Protein AF-A0A6G2DFW7-F1 (afdb_monomer_lite)

Secondary structure (DSSP, 8-state):
---S-----------BTTB-HHHHHHHHHHHHHHTSSS------EEEEEEEETTEEEES--HHHHHH-SEEEEEEE-SS-EEEEEEEESS--HHHHHHHHHH-

Organism: Streptococcus pneumoniae (NCBI:txid1313)

Foldseek 3Di:
DDDDDDDQDDDDPDDDQLDDSVQVSLVVRLVVCVPDPDDDPANKHKWWWFAAPNDIDTSDGPVRRVRTQKTKIWMDHPVDTDDIDIDGNPDDPVVVVVRRVVD

pLDDT: mean 96.04, std 2.58, range [86.12, 98.38]

Structure (mmCIF, N/CA/C/O backbone):
data_AF-A0A6G2DFW7-F1
#
_entry.id   AF-A0A6G2DFW7-F1
#
loop_
_atom_site.group_PDB
_atom_site.id
_atom_site.type_symbol
_atom_site.label_atom_id
_atom_site.label_alt_id
_atom_site.label_comp_id
_atom_site.label_asym_id
_atom_site.label_entity_id
_atom_site.label_seq_id
_atom_site.pdbx_PDB_ins_code
_atom_site.Cartn_x
_atom_site.Cartn_y
_atom_site.Cartn_z
_atom_site.occupancy
_atom_site.B_iso_or_equiv
_atom_site.auth_seq_id
_atom_site.auth_comp_id
_atom_site.auth_asym_id
_atom_site.auth_atom_id
_atom_site.pdbx_PDB_model_num
ATOM 1 N N . GLY A 1 1 ? 15.385 -15.082 -15.121 1.00 86.38 1 GLY A N 1
ATOM 2 C CA . GLY A 1 1 ? 15.148 -14.142 -14.013 1.00 86.38 1 GLY A CA 1
ATOM 3 C C . GLY A 1 1 ? 15.871 -12.855 -14.316 1.00 86.38 1 GLY A C 1
ATOM 4 O O . GLY A 1 1 ? 16.997 -12.920 -14.796 1.00 86.38 1 GLY A O 1
ATOM 5 N N . PHE A 1 2 ? 15.216 -11.724 -14.093 1.00 96.31 2 PHE A N 1
ATOM 6 C CA . PHE A 1 2 ? 15.831 -10.403 -14.167 1.00 96.31 2 PHE A CA 1
ATOM 7 C C . PHE A 1 2 ? 16.863 -10.254 -13.031 1.00 96.31 2 PHE A C 1
ATOM 9 O O . PHE A 1 2 ? 16.596 -10.693 -11.914 1.00 96.31 2 PHE A O 1
ATOM 16 N N . ARG A 1 3 ? 18.070 -9.750 -13.328 1.00 96.94 3 ARG A N 1
ATOM 17 C CA . ARG A 1 3 ? 19.214 -9.700 -12.384 1.00 96.94 3 ARG A CA 1
ATOM 18 C C . ARG A 1 3 ? 19.873 -8.328 -12.278 1.00 96.94 3 ARG A C 1
ATOM 20 O O . ARG A 1 3 ? 20.863 -8.194 -11.563 1.00 96.94 3 ARG A O 1
ATOM 27 N N . ASN A 1 4 ? 19.372 -7.342 -13.013 1.00 97.50 4 ASN A N 1
ATOM 28 C CA . ASN A 1 4 ? 19.882 -5.987 -12.894 1.00 97.50 4 ASN A CA 1
ATOM 29 C C . ASN A 1 4 ? 19.506 -5.465 -11.507 1.00 97.50 4 ASN A C 1
ATOM 31 O O . ASN A 1 4 ? 18.421 -5.755 -11.002 1.00 97.50 4 ASN A O 1
ATOM 35 N N . GLU A 1 5 ? 20.414 -4.714 -10.898 1.00 97.81 5 GLU A N 1
ATOM 36 C CA . GLU A 1 5 ? 20.133 -4.040 -9.640 1.00 97.81 5 GLU A CA 1
ATOM 37 C C . GLU A 1 5 ? 19.051 -2.977 -9.856 1.00 97.81 5 GLU A C 1
ATOM 39 O O . GLU A 1 5 ? 19.073 -2.241 -10.845 1.00 97.81 5 GLU A O 1
ATOM 44 N N . VAL A 1 6 ? 18.094 -2.918 -8.933 1.00 97.81 6 VAL A N 1
ATOM 45 C CA . VAL A 1 6 ? 17.028 -1.917 -8.918 1.00 97.81 6 VAL A CA 1
ATOM 46 C C . VAL A 1 6 ? 16.994 -1.297 -7.535 1.00 97.81 6 VAL A C 1
ATOM 48 O O . VAL A 1 6 ? 16.936 -2.008 -6.533 1.00 97.81 6 VAL A O 1
ATOM 51 N N . GLN A 1 7 ? 16.993 0.030 -7.491 1.00 98.38 7 GLN A N 1
ATOM 52 C CA . GLN A 1 7 ? 16.841 0.801 -6.268 1.00 98.38 7 GLN A CA 1
ATOM 53 C C . GLN A 1 7 ? 15.614 1.700 -6.397 1.00 98.38 7 GLN A C 1
ATOM 55 O O . GLN A 1 7 ? 15.477 2.440 -7.369 1.00 98.38 7 GLN A O 1
ATOM 60 N N . VAL A 1 8 ? 14.734 1.652 -5.399 1.00 97.94 8 VAL A N 1
ATOM 61 C CA . VAL A 1 8 ? 13.584 2.553 -5.279 1.00 97.94 8 VAL A CA 1
ATOM 62 C C . VAL A 1 8 ? 13.817 3.440 -4.063 1.00 97.94 8 VAL A C 1
ATOM 64 O O . VAL A 1 8 ? 14.048 2.937 -2.965 1.00 97.94 8 VAL A O 1
ATOM 67 N N . ILE A 1 9 ? 13.782 4.759 -4.258 1.00 98.38 9 ILE A N 1
ATOM 68 C CA . ILE A 1 9 ? 13.985 5.748 -3.195 1.00 98.38 9 ILE A CA 1
ATOM 69 C C . ILE A 1 9 ? 12.702 6.559 -3.058 1.00 98.38 9 ILE A C 1
ATOM 71 O O . ILE A 1 9 ? 12.320 7.279 -3.976 1.00 98.38 9 ILE A O 1
ATOM 75 N N . ASN A 1 10 ? 12.065 6.467 -1.894 1.00 98.06 10 ASN A N 1
ATOM 76 C CA . ASN A 1 10 ? 10.939 7.318 -1.530 1.00 98.06 10 ASN A CA 1
ATOM 77 C C . ASN A 1 10 ? 11.411 8.362 -0.518 1.00 98.06 10 ASN A C 1
ATOM 79 O O . ASN A 1 10 ? 12.030 8.025 0.490 1.00 98.06 10 ASN A O 1
ATOM 83 N N . THR A 1 11 ? 11.126 9.636 -0.777 1.00 97.94 11 THR A N 1
ATOM 84 C CA . THR A 1 11 ? 11.427 10.742 0.139 1.00 97.94 11 THR A CA 1
ATOM 85 C C . THR A 1 11 ? 10.155 11.540 0.371 1.00 97.94 11 THR A C 1
ATOM 87 O O . THR A 1 11 ? 9.581 12.084 -0.570 1.00 97.94 11 THR A O 1
ATOM 90 N N . VAL A 1 12 ? 9.704 11.602 1.623 1.00 97.50 12 VAL A N 1
ATOM 91 C CA . VAL A 1 12 ? 8.527 12.387 2.005 1.00 97.50 12 VAL A CA 1
ATOM 92 C C . VAL A 1 12 ? 8.913 13.864 2.012 1.00 97.50 12 VAL A C 1
ATOM 94 O O . VAL A 1 12 ? 9.766 14.280 2.792 1.00 97.50 12 VAL A O 1
ATOM 97 N N . LEU A 1 13 ? 8.301 14.646 1.123 1.00 97.38 13 LEU A N 1
ATOM 98 C CA . LEU A 1 13 ? 8.559 16.088 0.998 1.00 97.38 13 LEU A CA 1
ATOM 99 C C . LEU A 1 13 ? 7.538 16.941 1.761 1.00 97.38 13 LEU A C 1
ATOM 101 O O . LEU A 1 13 ? 7.830 18.073 2.134 1.00 97.38 13 LEU A O 1
ATOM 105 N N . SER A 1 14 ? 6.339 16.405 1.974 1.00 96.31 14 SER A N 1
ATOM 106 C CA . SER A 1 14 ? 5.247 17.035 2.711 1.00 96.31 14 SER A CA 1
ATOM 107 C C . SER A 1 14 ? 4.397 15.944 3.358 1.00 96.31 14 SER A C 1
ATOM 109 O O . SER A 1 14 ? 4.330 14.832 2.831 1.00 96.31 14 SER A O 1
ATOM 111 N N . TYR A 1 15 ? 3.795 16.252 4.503 1.00 93.75 15 TYR A N 1
ATOM 112 C CA . TYR A 1 15 ? 3.030 15.305 5.304 1.00 93.75 15 TYR A CA 1
ATOM 113 C C . TYR A 1 15 ? 1.707 15.928 5.750 1.00 93.75 15 TYR A C 1
ATOM 115 O O . TYR A 1 15 ? 1.688 17.067 6.218 1.00 93.75 15 TYR A O 1
ATOM 123 N N . ASP A 1 16 ? 0.637 15.148 5.617 1.00 90.69 16 ASP A N 1
ATOM 124 C CA . ASP A 1 16 ? -0.698 15.398 6.155 1.00 90.69 16 ASP A CA 1
ATOM 125 C C . ASP A 1 16 ? -1.077 14.164 6.984 1.00 90.69 16 ASP A C 1
ATOM 127 O O . ASP A 1 16 ? -0.879 13.031 6.543 1.00 90.69 16 ASP A O 1
ATOM 131 N N . GLU A 1 17 ? -1.589 14.378 8.191 1.00 86.12 17 GLU A N 1
ATOM 132 C CA . GLU A 1 17 ? -1.945 13.314 9.134 1.00 86.12 17 GLU A CA 1
ATOM 133 C C . GLU A 1 17 ? -3.054 12.383 8.621 1.00 86.12 17 GLU A C 1
ATOM 135 O O . GLU A 1 17 ? -3.118 11.222 9.018 1.00 86.12 17 GLU A O 1
ATOM 140 N N . ASN A 1 18 ? -3.874 12.854 7.679 1.00 86.31 18 ASN A N 1
ATOM 141 C CA . ASN A 1 18 ? -4.919 12.064 7.032 1.00 86.31 18 ASN A CA 1
ATOM 142 C C . ASN A 1 18 ? -4.482 11.482 5.677 1.00 86.31 18 ASN A C 1
ATOM 144 O O . ASN A 1 18 ? -5.273 10.816 5.008 1.00 86.31 18 ASN A O 1
ATOM 148 N N . ALA A 1 19 ? -3.234 11.713 5.254 1.00 88.31 19 ALA A N 1
ATOM 149 C CA . ALA A 1 19 ? -2.671 11.169 4.023 1.00 88.31 19 ALA A CA 1
ATOM 150 C C . ALA A 1 19 ? -1.439 10.309 4.332 1.00 88.31 19 ALA A C 1
ATOM 152 O O . ALA A 1 19 ? -0.312 10.789 4.455 1.00 88.31 19 ALA A O 1
ATOM 153 N N . SER A 1 20 ? -1.660 8.999 4.420 1.00 91.31 20 SER A N 1
ATOM 154 C CA . SER A 1 20 ? -0.631 8.026 4.784 1.00 91.31 20 SER A CA 1
ATOM 155 C C . SER A 1 20 ? 0.599 8.090 3.865 1.00 91.31 20 SER A C 1
ATOM 157 O O . SER A 1 20 ? 0.551 7.753 2.677 1.00 91.31 20 SER A O 1
ATOM 159 N N . ALA A 1 21 ? 1.739 8.495 4.433 1.00 94.12 21 ALA A N 1
ATOM 160 C CA . ALA A 1 21 ? 3.012 8.551 3.719 1.00 94.12 21 ALA A CA 1
ATOM 161 C C . ALA A 1 21 ? 3.483 7.171 3.206 1.00 94.12 21 ALA A C 1
ATOM 163 O O . ALA A 1 21 ? 3.936 7.108 2.060 1.00 94.12 21 ALA A O 1
ATOM 164 N N . PRO A 1 22 ? 3.343 6.057 3.959 1.00 92.94 22 PRO A N 1
ATOM 165 C CA . PRO A 1 22 ? 3.601 4.714 3.432 1.00 92.94 22 PRO A CA 1
ATOM 166 C C . PRO A 1 22 ? 2.741 4.364 2.212 1.00 92.94 22 PRO A C 1
ATOM 168 O O . PRO A 1 22 ? 3.255 3.817 1.236 1.00 92.94 22 PRO A O 1
ATOM 171 N N . MET A 1 23 ? 1.457 4.737 2.222 1.00 94.31 23 MET A N 1
ATOM 172 C CA . MET A 1 23 ? 0.559 4.508 1.085 1.00 94.31 23 MET A CA 1
ATOM 173 C C . MET A 1 23 ? 0.978 5.306 -0.146 1.00 94.31 23 MET A C 1
ATOM 175 O O . MET A 1 23 ? 1.054 4.757 -1.248 1.00 94.31 23 MET A O 1
ATOM 179 N N . ALA A 1 24 ? 1.323 6.581 0.044 1.00 95.31 24 ALA A N 1
ATOM 180 C CA . ALA A 1 24 ? 1.854 7.419 -1.023 1.00 95.31 24 ALA A CA 1
ATOM 181 C C . ALA A 1 24 ? 3.179 6.867 -1.578 1.00 95.31 24 ALA A C 1
ATOM 183 O O . ALA A 1 24 ? 3.369 6.849 -2.793 1.00 95.31 24 ALA A O 1
ATOM 184 N N . ALA A 1 25 ? 4.071 6.365 -0.718 1.00 97.12 25 ALA A N 1
ATOM 185 C CA . ALA A 1 25 ? 5.334 5.754 -1.126 1.00 97.12 25 ALA A CA 1
ATOM 186 C C . ALA A 1 25 ? 5.121 4.459 -1.929 1.00 97.12 25 ALA A C 1
ATOM 188 O O . ALA A 1 25 ? 5.777 4.256 -2.952 1.00 97.12 25 ALA A O 1
ATOM 189 N N . MET A 1 26 ? 4.187 3.597 -1.517 1.00 97.12 26 MET A N 1
ATOM 190 C CA . MET A 1 26 ? 3.838 2.382 -2.262 1.00 97.12 26 MET A CA 1
ATOM 191 C C . MET A 1 26 ? 3.259 2.722 -3.640 1.00 97.12 26 MET A C 1
ATOM 193 O O . MET A 1 26 ? 3.727 2.192 -4.651 1.00 97.12 26 MET A O 1
ATOM 197 N N . PHE A 1 27 ? 2.287 3.637 -3.693 1.00 96.62 27 PHE A N 1
ATOM 198 C CA . PHE A 1 27 ? 1.714 4.109 -4.953 1.00 96.62 27 PHE A CA 1
ATOM 199 C C . PHE A 1 27 ? 2.784 4.734 -5.858 1.00 96.62 27 PHE A C 1
ATOM 201 O O . PHE A 1 27 ? 2.890 4.370 -7.028 1.00 96.62 27 PHE A O 1
ATOM 208 N N . GLY A 1 28 ? 3.621 5.618 -5.310 1.00 97.81 28 GLY A N 1
ATOM 209 C CA . GLY A 1 28 ? 4.710 6.270 -6.034 1.00 97.81 28 GLY A CA 1
ATOM 210 C C . GLY A 1 28 ? 5.726 5.273 -6.589 1.00 97.81 28 GLY A C 1
ATOM 211 O O . GLY A 1 28 ? 6.115 5.386 -7.747 1.00 97.81 28 GLY A O 1
ATOM 212 N N . SER A 1 29 ? 6.087 4.249 -5.812 1.00 98.19 29 SER A N 1
ATOM 213 C CA . SER A 1 29 ? 6.987 3.172 -6.250 1.00 98.19 29 SER A CA 1
ATOM 214 C C . SER A 1 29 ? 6.392 2.372 -7.407 1.00 98.19 29 SER A C 1
ATOM 216 O O . SER A 1 29 ? 7.065 2.132 -8.407 1.00 98.19 29 SER A O 1
ATOM 218 N N . SER A 1 30 ? 5.116 1.992 -7.294 1.00 98.31 30 SER A N 1
ATOM 219 C CA . SER A 1 30 ? 4.399 1.257 -8.339 1.00 98.31 30 SER A CA 1
ATOM 220 C C . SER A 1 30 ? 4.291 2.070 -9.627 1.00 98.31 30 SER A C 1
ATOM 222 O O . SER A 1 30 ? 4.595 1.564 -10.709 1.00 98.31 30 SER A O 1
ATOM 224 N N . LEU A 1 31 ? 3.931 3.352 -9.517 1.00 98.12 31 LEU A N 1
ATOM 225 C CA . LEU A 1 31 ? 3.850 4.263 -10.652 1.00 98.12 31 LEU A CA 1
ATOM 226 C C . LEU A 1 31 ? 5.222 4.456 -11.306 1.00 98.12 31 LEU A C 1
ATOM 228 O O . LEU A 1 31 ? 5.328 4.313 -12.520 1.00 98.12 31 LEU A O 1
ATOM 232 N N . ALA A 1 32 ? 6.263 4.734 -10.515 1.00 98.38 32 ALA A N 1
ATOM 233 C CA . ALA A 1 32 ? 7.619 4.957 -11.008 1.00 98.38 32 ALA A CA 1
ATOM 234 C C . ALA A 1 32 ? 8.159 3.739 -11.768 1.00 98.38 32 ALA A C 1
ATOM 236 O O . ALA A 1 32 ? 8.707 3.897 -12.856 1.00 98.38 32 ALA A O 1
ATOM 237 N N . LEU A 1 33 ? 7.952 2.527 -11.240 1.00 98.19 33 LEU A N 1
ATOM 238 C CA . LEU A 1 33 ? 8.319 1.292 -11.936 1.00 98.19 33 LEU A CA 1
ATOM 239 C C . LEU A 1 33 ? 7.507 1.108 -13.222 1.00 98.19 33 LEU A C 1
ATOM 241 O O . LEU A 1 33 ? 8.081 0.758 -14.249 1.00 98.19 33 LEU A O 1
ATOM 245 N N . SER A 1 34 ? 6.205 1.405 -13.190 1.00 97.88 34 SER A N 1
ATOM 246 C CA . SER A 1 34 ? 5.303 1.231 -14.339 1.00 97.88 34 SER A CA 1
ATOM 247 C C . SER A 1 34 ? 5.599 2.173 -15.509 1.00 97.88 34 SER A C 1
ATOM 249 O O . SER A 1 34 ? 5.286 1.834 -16.646 1.00 97.88 34 SER A O 1
ATOM 251 N N . ILE A 1 35 ? 6.174 3.353 -15.249 1.00 97.75 35 ILE A N 1
ATOM 252 C CA . ILE A 1 35 ? 6.587 4.303 -16.299 1.00 97.75 35 ILE A CA 1
ATOM 253 C C . ILE A 1 35 ? 8.065 4.168 -16.688 1.00 97.75 35 ILE A C 1
ATOM 255 O O . ILE A 1 35 ? 8.535 4.907 -17.550 1.00 97.75 35 ILE A O 1
ATOM 259 N N . SER A 1 36 ? 8.808 3.278 -16.028 1.00 97.81 36 SER A N 1
ATOM 260 C CA . SER A 1 36 ? 10.213 3.009 -16.335 1.00 97.81 36 SER A CA 1
ATOM 261 C C . SER A 1 36 ? 10.361 1.910 -17.391 1.00 97.81 36 SER A C 1
ATOM 263 O O . SER A 1 36 ? 9.419 1.178 -17.678 1.00 97.81 36 SER A O 1
ATOM 265 N N . ASP A 1 37 ? 11.579 1.732 -17.902 1.00 96.50 37 ASP A N 1
ATOM 266 C CA . ASP A 1 37 ? 11.926 0.617 -18.796 1.00 96.50 37 ASP A CA 1
ATOM 267 C C . ASP A 1 37 ? 12.268 -0.685 -18.036 1.00 96.50 37 ASP A C 1
ATOM 269 O O . ASP A 1 37 ? 12.721 -1.665 -18.634 1.00 96.50 37 ASP A O 1
ATOM 273 N N . ILE A 1 38 ? 12.110 -0.710 -16.705 1.00 98.06 38 ILE A N 1
ATOM 274 C CA . ILE A 1 38 ? 12.380 -1.903 -15.896 1.00 98.06 38 ILE A CA 1
ATOM 275 C C . ILE A 1 38 ? 11.279 -2.941 -16.166 1.00 98.06 38 ILE A C 1
ATOM 277 O O . ILE A 1 38 ? 10.099 -2.625 -16.021 1.00 98.06 38 ILE A O 1
ATOM 281 N N . PRO A 1 39 ? 11.627 -4.200 -16.493 1.00 97.06 39 PRO A N 1
ATOM 282 C CA . PRO A 1 39 ? 10.649 -5.276 -16.601 1.00 97.06 39 PRO A CA 1
ATOM 283 C C . PRO A 1 39 ? 9.918 -5.485 -15.267 1.00 97.06 39 PRO A C 1
ATOM 285 O O . PRO A 1 39 ? 10.510 -5.961 -14.296 1.00 97.06 39 PRO A O 1
ATOM 288 N N . PHE A 1 40 ? 8.637 -5.123 -15.223 1.00 97.19 40 PHE A N 1
ATOM 289 C CA . PHE A 1 40 ? 7.809 -5.165 -14.021 1.00 97.19 40 PHE A CA 1
ATOM 290 C C . PHE A 1 40 ? 6.395 -5.647 -14.360 1.00 97.19 40 PHE A C 1
ATOM 292 O O . PHE A 1 40 ? 5.665 -4.980 -15.088 1.00 97.19 40 PHE A O 1
ATOM 299 N N . ASP A 1 41 ? 5.991 -6.780 -13.783 1.00 95.38 41 ASP A N 1
ATOM 300 C CA . ASP A 1 41 ? 4.652 -7.371 -13.954 1.00 95.38 41 ASP A CA 1
ATOM 301 C C . ASP A 1 41 ? 3.609 -6.709 -13.027 1.00 95.38 41 ASP A C 1
ATOM 303 O O . ASP A 1 41 ? 2.825 -7.372 -12.348 1.00 95.38 41 ASP A O 1
ATOM 307 N N . GLY A 1 42 ? 3.651 -5.379 -12.948 1.00 94.00 42 GLY A N 1
ATOM 308 C CA . GLY A 1 42 ? 2.702 -4.560 -12.199 1.00 94.00 42 GLY A CA 1
ATOM 309 C C . GLY A 1 42 ? 1.593 -3.965 -13.082 1.00 94.00 42 GLY A C 1
ATOM 310 O O . GLY A 1 42 ? 1.250 -4.534 -14.119 1.00 94.00 42 GLY A O 1
ATOM 311 N N . PRO A 1 43 ? 1.020 -2.808 -12.699 1.00 97.56 43 PRO A N 1
ATOM 312 C CA . PRO A 1 43 ? 1.238 -2.104 -11.435 1.00 97.56 43 PRO A CA 1
ATOM 313 C C . PRO A 1 43 ? 0.678 -2.893 -10.249 1.00 97.56 43 PRO A C 1
ATOM 315 O O . PRO A 1 43 ? -0.232 -3.712 -10.399 1.00 97.56 43 PRO A O 1
ATOM 318 N N . ILE A 1 44 ? 1.183 -2.584 -9.057 1.00 97.62 44 ILE A N 1
ATOM 319 C CA . ILE A 1 44 ? 0.475 -2.904 -7.817 1.00 97.62 44 ILE A CA 1
ATOM 320 C C . ILE A 1 44 ? -0.275 -1.676 -7.303 1.00 97.62 44 ILE A C 1
ATOM 322 O O . ILE A 1 44 ? 0.141 -0.535 -7.513 1.00 97.62 44 ILE A O 1
ATOM 326 N N . ALA A 1 45 ? -1.365 -1.916 -6.599 1.00 96.44 45 ALA A N 1
ATOM 327 C CA . ALA A 1 45 ? -2.003 -0.947 -5.731 1.00 96.44 45 ALA A CA 1
ATOM 328 C C . ALA A 1 45 ? -2.150 -1.581 -4.353 1.00 96.44 45 ALA A C 1
ATOM 330 O O . ALA A 1 45 ? -2.055 -2.798 -4.201 1.00 96.44 45 ALA A O 1
ATOM 331 N N . GLY A 1 46 ? -2.389 -0.759 -3.349 1.00 96.12 46 GLY A N 1
ATOM 332 C CA . GLY A 1 46 ? -2.821 -1.266 -2.066 1.00 96.12 46 GLY A CA 1
ATOM 333 C C . GLY A 1 46 ? -3.621 -0.219 -1.336 1.00 96.12 46 GLY A C 1
ATOM 334 O O . GLY A 1 46 ? -3.693 0.936 -1.772 1.00 96.12 46 GLY A O 1
ATOM 335 N N . VAL A 1 47 ? -4.192 -0.632 -0.217 1.00 96.75 47 VAL A N 1
ATOM 336 C CA . VAL A 1 47 ? -4.998 0.208 0.662 1.00 96.75 47 VAL A CA 1
ATOM 337 C C . VAL A 1 47 ? -4.769 -0.180 2.114 1.00 96.75 47 VAL A C 1
ATOM 339 O O . VAL A 1 47 ? -4.384 -1.312 2.419 1.00 96.75 47 VAL A O 1
ATOM 342 N N . GLN A 1 48 ? -5.032 0.771 3.004 1.00 96.88 48 GLN A N 1
ATOM 343 C CA . GLN A 1 48 ? -5.228 0.493 4.419 1.00 96.88 48 GLN A CA 1
ATOM 344 C C . GLN A 1 48 ? -6.712 0.235 4.673 1.00 96.88 48 GLN A C 1
ATOM 346 O O . GLN A 1 48 ? -7.575 0.887 4.091 1.00 96.88 48 GLN A O 1
ATOM 351 N N . VAL A 1 49 ? -7.016 -0.715 5.542 1.00 97.62 49 VAL A N 1
ATOM 352 C CA . VAL A 1 49 ? -8.368 -1.144 5.872 1.00 97.62 49 VAL A CA 1
ATOM 353 C C . VAL A 1 49 ? -8.509 -1.150 7.388 1.00 97.62 49 VAL A C 1
ATOM 355 O O . VAL A 1 49 ? -7.711 -1.763 8.097 1.00 97.62 49 VAL A O 1
ATOM 358 N N . GLY A 1 50 ? -9.522 -0.441 7.873 1.00 97.75 50 GLY A N 1
ATOM 359 C CA . GLY A 1 50 ? -9.909 -0.386 9.277 1.00 97.75 50 GLY A CA 1
ATOM 360 C C . GLY A 1 50 ? -11.282 -1.000 9.521 1.00 97.75 50 GLY A C 1
ATOM 361 O O . GLY A 1 50 ? -12.041 -1.242 8.583 1.00 97.75 50 GLY A O 1
ATOM 362 N N . TYR A 1 51 ? -11.612 -1.222 10.790 1.00 98.31 51 TYR A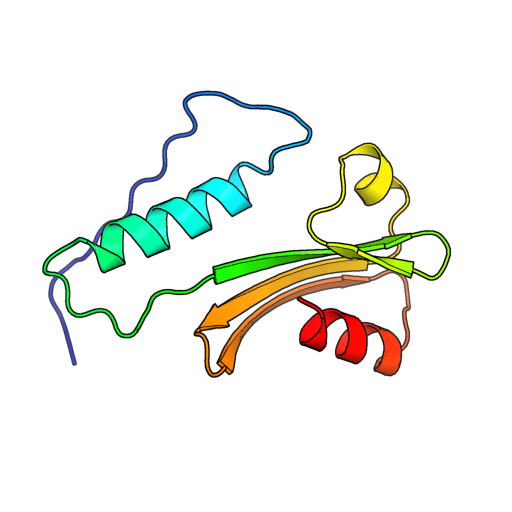 N 1
ATOM 363 C CA . TYR A 1 51 ? -12.915 -1.693 11.245 1.00 98.31 51 TYR A CA 1
ATOM 364 C C . TYR A 1 51 ? -13.378 -0.849 12.432 1.00 98.31 51 TYR A C 1
ATOM 366 O O . TYR A 1 51 ? -12.878 -1.012 13.546 1.00 98.31 51 TYR A O 1
ATOM 374 N N . VAL A 1 52 ? -14.316 0.063 12.185 1.00 98.06 52 VAL A N 1
ATOM 375 C CA . VAL A 1 52 ? -14.806 1.061 13.149 1.00 98.06 52 VAL A CA 1
ATOM 376 C C . VAL A 1 52 ? -16.322 0.931 13.241 1.00 98.06 52 VAL A C 1
ATOM 378 O O . VAL A 1 52 ? -16.987 0.844 12.212 1.00 98.06 52 VAL A O 1
ATOM 381 N N . ASP A 1 53 ? -16.870 0.865 14.456 1.00 95.94 53 ASP A N 1
ATOM 382 C CA . ASP A 1 53 ? -18.319 0.780 14.714 1.00 95.94 53 ASP A CA 1
ATOM 383 C C . ASP A 1 53 ? -19.062 -0.287 13.887 1.00 95.94 53 ASP A C 1
ATOM 385 O O . ASP A 1 53 ? -20.182 -0.092 13.412 1.00 95.94 53 ASP A O 1
ATOM 389 N N . GLY A 1 54 ? -18.427 -1.447 13.702 1.00 95.75 54 GLY A N 1
ATOM 390 C CA . GLY A 1 54 ? -19.010 -2.552 12.942 1.00 95.75 54 GLY A CA 1
ATOM 391 C C . GLY A 1 54 ? -18.881 -2.421 11.420 1.00 95.75 54 GLY A C 1
ATOM 392 O O . GLY A 1 54 ? -19.524 -3.175 10.694 1.00 95.75 54 GLY A O 1
ATOM 393 N N . GLN A 1 55 ? -18.098 -1.461 10.920 1.00 97.19 55 GLN A N 1
ATOM 394 C CA . GLN A 1 55 ? -17.964 -1.171 9.494 1.00 97.19 55 GLN A CA 1
ATOM 395 C C . GLN A 1 55 ? -16.512 -1.196 9.033 1.00 97.19 55 GLN A C 1
ATOM 397 O O . GLN A 1 55 ? -15.623 -0.642 9.676 1.00 97.19 55 GLN A O 1
ATOM 402 N N . ILE A 1 56 ? -16.287 -1.776 7.852 1.00 97.88 56 ILE A N 1
ATOM 403 C CA . ILE A 1 56 ? -14.983 -1.749 7.187 1.00 97.88 56 ILE A CA 1
ATOM 404 C C . ILE A 1 56 ? -14.780 -0.402 6.481 1.00 97.88 56 ILE A C 1
ATOM 406 O O . ILE A 1 56 ? -15.564 -0.056 5.587 1.00 97.88 56 ILE A O 1
ATOM 410 N N . ILE A 1 57 ? -13.696 0.298 6.816 1.00 97.00 57 ILE A N 1
ATOM 411 C CA . ILE A 1 57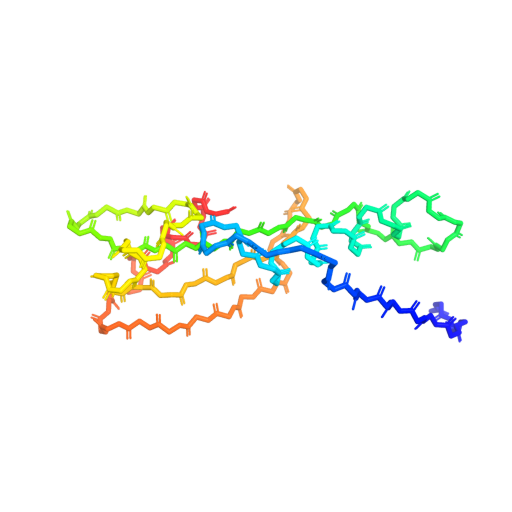 ? -13.318 1.616 6.287 1.00 97.00 57 ILE A CA 1
ATOM 412 C C . ILE A 1 57 ? -12.036 1.498 5.454 1.00 97.00 57 ILE A C 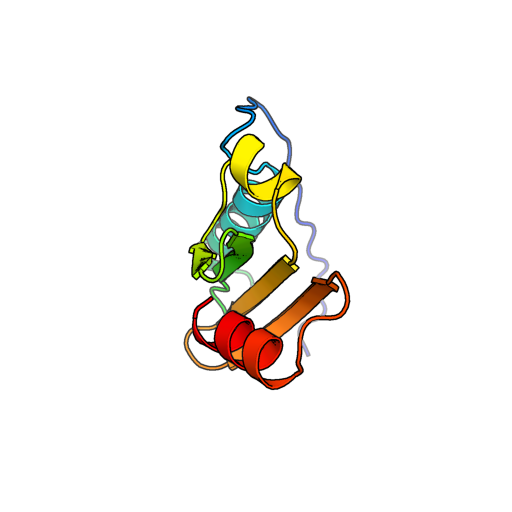1
ATOM 414 O O . ILE A 1 57 ? -11.062 0.908 5.909 1.00 97.00 57 ILE A O 1
ATOM 418 N N . ILE A 1 58 ? -12.026 2.070 4.246 1.00 96.06 58 ILE A N 1
ATOM 419 C CA . ILE A 1 58 ? -10.844 2.110 3.370 1.00 96.06 58 ILE A CA 1
ATOM 420 C C . ILE A 1 58 ? -10.095 3.423 3.581 1.00 96.06 58 ILE A C 1
ATOM 422 O O . ILE A 1 58 ? -10.712 4.485 3.550 1.00 96.06 58 ILE A O 1
ATOM 426 N N . ASN A 1 59 ? -8.776 3.327 3.747 1.00 94.31 59 ASN A N 1
ATOM 427 C CA . ASN A 1 59 ? -7.848 4.413 4.057 1.00 94.31 59 ASN A CA 1
ATOM 428 C C . ASN A 1 59 ? -8.395 5.311 5.184 1.00 94.31 59 ASN A C 1
ATOM 430 O O . ASN A 1 59 ? -8.711 6.475 4.925 1.00 94.31 59 ASN A O 1
ATOM 434 N N . PRO A 1 60 ? -8.580 4.759 6.403 1.00 94.50 60 PRO A N 1
ATOM 435 C CA . PRO A 1 60 ? -9.171 5.500 7.513 1.00 94.50 60 PRO A CA 1
ATOM 436 C C . PRO A 1 60 ? -8.366 6.764 7.842 1.00 94.50 60 PRO A C 1
ATOM 438 O O . PRO A 1 60 ? -7.141 6.780 7.713 1.00 94.50 60 PRO A O 1
ATOM 441 N N . SER A 1 61 ? -9.059 7.810 8.302 1.00 93.19 61 SER A N 1
ATOM 442 C CA . SER A 1 61 ? -8.411 8.978 8.911 1.00 93.19 61 SER A CA 1
ATOM 443 C C . SER A 1 61 ? -7.673 8.583 10.194 1.00 93.19 61 SER A C 1
ATOM 445 O O . SER A 1 61 ? -7.897 7.499 10.738 1.00 93.19 61 SER A O 1
ATOM 447 N N . GLN A 1 62 ? -6.834 9.474 10.725 1.00 91.19 62 GLN A N 1
ATOM 448 C CA . GLN A 1 62 ? -6.135 9.207 11.986 1.00 91.19 62 GLN A CA 1
ATOM 449 C C . GLN A 1 62 ? -7.113 8.892 13.131 1.00 91.19 62 GLN A C 1
ATOM 451 O O . GLN A 1 62 ? -6.948 7.894 13.829 1.00 91.19 62 GLN A O 1
ATOM 456 N N . GLU A 1 63 ? -8.173 9.691 13.271 1.00 93.81 63 GLU A N 1
ATOM 457 C CA . GLU A 1 63 ? -9.204 9.489 14.297 1.00 93.81 63 GLU A CA 1
ATOM 458 C C . GLU A 1 63 ? -9.913 8.131 14.144 1.00 93.81 63 GLU A C 1
ATOM 460 O O . GLU A 1 63 ? -10.139 7.420 15.123 1.00 93.81 63 GLU A O 1
ATOM 465 N N . GLN A 1 64 ? -10.216 7.727 12.907 1.00 95.44 64 GLN A N 1
ATOM 466 C CA . GLN A 1 64 ? -10.823 6.424 12.628 1.00 95.44 64 GLN A CA 1
ATOM 467 C C . GLN A 1 64 ? -9.858 5.272 12.925 1.00 95.44 64 GLN A C 1
ATOM 469 O O . GLN A 1 64 ? -10.273 4.245 13.460 1.00 95.44 64 GLN A O 1
ATOM 474 N N . ALA A 1 65 ? -8.572 5.428 12.604 1.00 93.88 65 ALA A N 1
ATOM 475 C CA . ALA A 1 65 ? -7.554 4.418 12.868 1.00 93.88 65 ALA A CA 1
ATOM 476 C C . ALA A 1 65 ? -7.378 4.165 14.376 1.00 93.88 65 ALA A C 1
ATOM 478 O O . ALA A 1 65 ? -7.290 3.011 14.791 1.00 93.88 65 ALA A O 1
ATOM 479 N N . GLU A 1 66 ? -7.417 5.211 15.207 1.00 94.25 66 GLU A N 1
ATOM 480 C CA . GLU A 1 66 ? -7.327 5.093 16.672 1.00 94.25 66 GLU A CA 1
ATOM 481 C C . GLU A 1 66 ? -8.494 4.299 17.283 1.00 94.25 66 GLU A C 1
ATOM 483 O O . GLU A 1 66 ? -8.313 3.526 18.230 1.00 94.25 66 GLU A O 1
ATOM 488 N N . GLN A 1 67 ? -9.693 4.452 16.718 1.00 96.94 67 GLN A N 1
ATOM 489 C CA . GLN A 1 67 ? -10.898 3.733 17.142 1.00 96.94 67 GLN A CA 1
ATOM 490 C C . GLN A 1 67 ? -10.992 2.324 16.544 1.00 96.94 67 GLN A C 1
ATOM 492 O O . GLN A 1 67 ? -11.776 1.496 17.014 1.00 96.94 67 GLN A O 1
ATOM 497 N N . SER A 1 68 ? -10.187 2.035 15.524 1.00 97.62 68 SER A N 1
ATOM 498 C CA . SER A 1 68 ? -10.279 0.803 14.762 1.00 97.62 68 SER A CA 1
ATOM 499 C C . SER A 1 68 ? -9.956 -0.440 15.599 1.00 97.62 68 SER A C 1
ATOM 501 O O . SER A 1 68 ? -9.074 -0.464 16.471 1.00 97.62 68 SER A O 1
ATOM 503 N N . LEU A 1 69 ? -10.682 -1.518 15.308 1.00 98.12 69 LEU A N 1
ATOM 504 C CA . LEU A 1 69 ? -10.373 -2.870 15.776 1.00 98.12 69 LEU A CA 1
ATOM 505 C C . LEU A 1 69 ? -9.485 -3.640 14.788 1.00 98.12 69 LEU A C 1
ATOM 507 O O . LEU A 1 69 ? -9.028 -4.733 15.118 1.00 98.12 69 LEU A O 1
ATOM 511 N N . LEU A 1 70 ? -9.239 -3.071 13.605 1.00 98.25 70 LEU A N 1
ATOM 512 C CA . LEU A 1 70 ? -8.420 -3.642 12.538 1.00 98.25 70 LEU A CA 1
ATOM 513 C C . LEU A 1 70 ? -7.420 -2.610 12.012 1.00 98.25 70 LEU A C 1
ATOM 515 O O . LEU A 1 70 ? -7.793 -1.494 11.667 1.00 98.25 70 LEU A O 1
ATOM 519 N N . GLU A 1 71 ? -6.166 -2.997 11.878 1.00 97.06 71 GLU A N 1
ATOM 520 C CA . GLU A 1 71 ? -5.180 -2.294 11.069 1.00 97.06 71 GLU A CA 1
ATOM 521 C C . GLU A 1 71 ? -4.682 -3.287 10.030 1.00 97.06 71 GLU A C 1
ATOM 523 O O . GLU A 1 71 ? -3.944 -4.212 10.356 1.00 97.06 71 GLU A O 1
ATOM 528 N N . LEU A 1 72 ? -5.139 -3.147 8.790 1.00 97.12 72 LEU A N 1
ATOM 529 C CA . LEU A 1 72 ? -4.786 -4.054 7.708 1.00 97.12 72 LEU A CA 1
ATOM 530 C C . LEU A 1 72 ? -4.256 -3.258 6.526 1.00 97.12 72 LEU A C 1
ATOM 532 O O . LEU A 1 72 ? -4.865 -2.285 6.106 1.00 97.12 72 LEU A O 1
ATOM 536 N N . THR A 1 73 ? -3.126 -3.680 5.975 1.00 97.44 73 THR A N 1
ATOM 537 C CA . THR A 1 73 ? -2.620 -3.208 4.688 1.00 97.44 73 THR A CA 1
ATOM 538 C C . THR A 1 73 ? -2.633 -4.378 3.722 1.00 97.44 73 THR A C 1
ATOM 540 O O . THR A 1 73 ? -2.030 -5.418 3.986 1.00 97.44 73 THR A O 1
ATOM 543 N N . VAL A 1 74 ? -3.312 -4.205 2.593 1.00 97.12 74 VAL A N 1
ATOM 544 C CA . VAL A 1 74 ? -3.336 -5.181 1.502 1.00 97.12 74 VAL A CA 1
ATOM 545 C C . VAL A 1 74 ? -2.779 -4.535 0.248 1.00 97.12 74 VAL A C 1
ATOM 547 O O . VAL A 1 74 ? -3.075 -3.377 -0.047 1.00 97.12 74 VAL A O 1
ATOM 550 N N . ALA A 1 75 ? -1.945 -5.274 -0.479 1.00 97.44 75 ALA A N 1
ATOM 551 C CA . ALA A 1 75 ? -1.401 -4.841 -1.754 1.00 97.44 75 ALA A CA 1
ATOM 552 C C . ALA A 1 75 ? -1.455 -5.969 -2.782 1.00 97.44 75 ALA A C 1
ATOM 554 O O . ALA A 1 75 ? -1.182 -7.136 -2.481 1.00 97.44 75 ALA A O 1
ATOM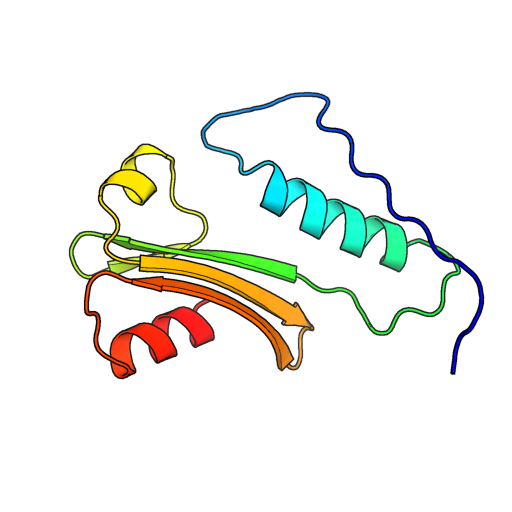 555 N N . GLY A 1 76 ? -1.779 -5.615 -4.020 1.00 97.12 76 GLY A N 1
ATOM 556 C CA . GLY A 1 76 ? -1.974 -6.569 -5.094 1.00 97.12 76 GLY A CA 1
ATOM 557 C C . GLY A 1 76 ? -1.943 -5.942 -6.478 1.00 97.12 76 GLY A C 1
ATOM 558 O O . GLY A 1 76 ? -1.950 -4.724 -6.654 1.00 97.12 76 GLY A O 1
ATOM 559 N N . THR A 1 77 ? -1.917 -6.810 -7.477 1.00 97.25 77 THR A N 1
ATOM 560 C CA . THR A 1 77 ? -2.221 -6.447 -8.864 1.00 97.25 77 THR A CA 1
ATOM 561 C C . THR A 1 77 ? -3.733 -6.458 -9.082 1.00 97.25 77 THR A C 1
ATOM 563 O O . THR A 1 77 ? -4.509 -6.870 -8.224 1.00 97.25 77 THR A O 1
ATOM 566 N N . LYS A 1 78 ? -4.171 -6.117 -10.297 1.00 95.31 78 LYS A N 1
ATOM 567 C CA . LYS A 1 78 ? -5.570 -6.284 -10.722 1.00 95.31 78 LYS A CA 1
ATOM 568 C C . LYS A 1 78 ? -6.118 -7.709 -10.521 1.00 95.31 78 LYS A C 1
ATOM 570 O O . LYS A 1 78 ? -7.331 -7.891 -10.463 1.00 95.31 78 LYS A O 1
ATOM 575 N N . HIS A 1 79 ? -5.249 -8.717 -10.511 1.00 94.75 79 HIS A N 1
ATOM 576 C CA . HIS A 1 79 ? -5.653 -10.121 -10.586 1.00 94.75 79 HIS A CA 1
ATOM 577 C C . HIS A 1 79 ? -5.482 -10.887 -9.280 1.00 94.75 79 HIS A C 1
ATOM 579 O O . HIS A 1 79 ? -6.120 -11.924 -9.112 1.00 94.75 79 HIS A O 1
ATOM 585 N N . ALA A 1 80 ? -4.610 -10.425 -8.389 1.00 95.50 80 ALA A N 1
ATOM 586 C CA . ALA A 1 80 ? -4.262 -11.165 -7.189 1.00 95.50 80 ALA A CA 1
ATOM 587 C C . ALA A 1 80 ? -3.735 -10.243 -6.094 1.00 95.50 80 ALA A C 1
ATOM 589 O O . ALA A 1 80 ? -3.020 -9.279 -6.374 1.00 95.50 80 ALA A O 1
ATOM 590 N N . ILE A 1 81 ? -4.027 -10.624 -4.852 1.00 96.19 81 ILE A N 1
ATOM 591 C CA . ILE A 1 81 ? -3.365 -10.098 -3.662 1.00 96.19 81 ILE A CA 1
ATOM 592 C C . ILE A 1 81 ? -1.946 -10.672 -3.616 1.00 96.19 81 ILE A C 1
ATOM 594 O O . ILE A 1 81 ? -1.747 -11.880 -3.753 1.00 96.19 81 ILE A O 1
ATOM 598 N N . ASN A 1 82 ? -0.959 -9.799 -3.432 1.00 94.69 82 ASN A N 1
ATOM 599 C CA . ASN A 1 82 ? 0.455 -10.158 -3.371 1.00 94.69 82 ASN A CA 1
ATOM 600 C C . ASN A 1 82 ? 1.005 -10.116 -1.942 1.00 94.69 82 ASN A C 1
ATOM 602 O O . ASN A 1 82 ? 1.892 -10.903 -1.617 1.00 94.69 82 ASN A O 1
ATOM 606 N N . MET A 1 83 ? 0.512 -9.200 -1.107 1.00 96.38 83 MET A N 1
ATOM 607 C CA . MET A 1 83 ? 0.994 -8.990 0.257 1.00 96.38 83 MET A CA 1
ATOM 608 C C . MET A 1 83 ? -0.153 -8.559 1.174 1.00 96.38 83 MET A C 1
ATOM 610 O O . MET A 1 83 ? -1.045 -7.817 0.757 1.00 96.38 83 MET A O 1
ATOM 614 N N . VAL A 1 84 ? -0.100 -9.040 2.416 1.00 96.88 84 VAL A N 1
ATOM 615 C CA . VAL A 1 84 ? -0.985 -8.660 3.518 1.00 96.88 84 VAL A CA 1
ATOM 616 C C . VAL A 1 84 ? -0.128 -8.444 4.763 1.00 96.88 84 VAL A C 1
ATOM 618 O O . VAL A 1 84 ? 0.682 -9.307 5.095 1.00 96.88 84 VAL A O 1
ATOM 621 N N . GLU A 1 85 ? -0.352 -7.335 5.460 1.00 96.69 85 GLU A N 1
ATOM 622 C CA . GLU A 1 85 ? 0.177 -7.050 6.797 1.00 96.69 85 GLU A CA 1
ATOM 623 C C . GLU A 1 85 ? -1.001 -6.615 7.673 1.00 96.69 85 GLU A C 1
ATOM 625 O O . GLU A 1 85 ? -1.766 -5.740 7.263 1.00 96.69 85 GLU A O 1
ATOM 630 N N . SER A 1 86 ? -1.204 -7.230 8.843 1.00 95.38 86 SER A N 1
ATOM 631 C CA . SER A 1 86 ? -2.379 -6.907 9.662 1.00 95.38 86 SER A CA 1
ATOM 632 C C . SER A 1 86 ? -2.200 -7.124 11.161 1.00 95.38 86 SER A C 1
ATOM 634 O O . SER A 1 86 ? -1.659 -8.148 11.578 1.00 95.38 86 SER A O 1
ATOM 636 N N . GLY A 1 87 ? -2.790 -6.231 11.956 1.00 96.50 87 GLY A N 1
ATOM 637 C CA . GLY A 1 87 ? -3.072 -6.403 13.380 1.00 96.50 87 GLY A CA 1
ATOM 638 C C . GLY A 1 87 ? -4.566 -6.225 13.668 1.00 96.50 87 GLY A C 1
ATOM 639 O O . GLY A 1 87 ? -5.210 -5.339 13.115 1.00 96.50 87 GLY A O 1
ATOM 640 N N . ALA A 1 88 ? -5.139 -7.065 14.532 1.00 97.19 88 ALA A N 1
ATOM 641 C CA . ALA A 1 88 ? -6.564 -7.013 14.866 1.00 97.19 88 ALA A CA 1
ATOM 642 C C . ALA A 1 88 ? -6.821 -7.293 16.352 1.00 97.19 88 ALA A C 1
ATOM 644 O O . ALA A 1 88 ? -6.114 -8.080 16.983 1.00 97.19 88 ALA A O 1
ATOM 645 N N . LYS A 1 89 ? -7.867 -6.674 16.906 1.00 96.69 89 LYS A N 1
ATOM 646 C CA . LYS A 1 89 ? -8.333 -6.881 18.287 1.00 96.69 89 LYS A CA 1
ATOM 647 C C . LYS A 1 89 ? -9.358 -8.023 18.335 1.00 96.69 89 LYS A C 1
ATOM 649 O O . LYS A 1 89 ? -10.552 -7.770 18.450 1.00 96.69 89 LYS A O 1
ATOM 654 N N . GLU A 1 90 ? -8.875 -9.262 18.204 1.00 96.56 90 GLU A N 1
ATOM 655 C CA . GLU A 1 90 ? -9.676 -10.506 18.292 1.00 96.56 90 GLU A CA 1
ATOM 656 C C . GLU A 1 90 ? -10.905 -10.544 17.353 1.00 96.56 90 GLU A C 1
ATOM 658 O O . GLU A 1 90 ? -11.975 -11.033 17.713 1.00 96.56 90 GLU A O 1
ATOM 663 N N . LEU A 1 91 ? -10.762 -10.019 16.130 1.00 97.12 91 LEU A N 1
ATOM 664 C CA . LEU A 1 91 ? -11.798 -10.108 15.095 1.00 97.12 91 LEU A CA 1
ATOM 665 C C . LEU A 1 91 ? -11.891 -11.530 14.526 1.00 97.12 91 LEU A C 1
ATOM 667 O O . LEU A 1 91 ? -10.891 -12.244 14.461 1.00 97.12 91 LEU A O 1
ATOM 671 N N . SER A 1 92 ? -13.087 -11.927 14.083 1.00 97.81 92 SER A N 1
ATOM 672 C CA . SER A 1 92 ? -13.288 -13.230 13.445 1.00 97.81 92 SER A CA 1
ATOM 673 C C . SER A 1 92 ? -12.586 -13.309 12.090 1.00 97.81 92 SER A C 1
ATOM 675 O O . SER A 1 92 ? -12.418 -12.311 11.385 1.00 97.81 92 SER A O 1
ATOM 677 N N . GLU A 1 93 ? -12.243 -14.525 11.677 1.00 97.12 93 GLU A N 1
ATOM 678 C CA . GLU A 1 93 ? -11.649 -14.793 10.369 1.00 97.12 93 GLU A CA 1
ATOM 679 C C . GLU A 1 93 ? -12.563 -14.360 9.216 1.00 97.12 93 GLU A C 1
ATOM 681 O O . GLU A 1 93 ? -12.077 -13.958 8.161 1.00 97.12 93 GLU A O 1
ATOM 686 N N . GLU A 1 94 ? -13.881 -14.399 9.420 1.00 97.75 94 GLU A N 1
ATOM 687 C CA . GLU A 1 94 ? -14.869 -13.923 8.449 1.00 97.75 94 GLU A CA 1
ATOM 688 C C . GLU A 1 94 ? -14.738 -12.413 8.202 1.00 97.75 94 GLU A C 1
ATOM 690 O O . GLU A 1 94 ? -14.661 -11.993 7.048 1.00 97.75 94 GLU A O 1
ATOM 695 N N . ILE A 1 95 ? -14.610 -11.607 9.266 1.00 97.31 95 ILE A N 1
ATOM 696 C CA . ILE A 1 95 ? -14.399 -10.154 9.151 1.00 97.31 95 ILE A CA 1
ATOM 697 C C . ILE A 1 95 ? -13.041 -9.865 8.503 1.00 97.31 95 ILE A C 1
ATOM 699 O O . ILE A 1 95 ? -12.937 -8.987 7.646 1.00 97.31 95 ILE A O 1
ATOM 703 N N . MET A 1 96 ? -12.000 -10.620 8.871 1.00 97.38 96 MET A N 1
ATOM 704 C CA . MET A 1 96 ? -10.672 -10.483 8.263 1.00 97.38 96 MET A CA 1
ATOM 705 C C . MET A 1 96 ? -10.706 -10.770 6.756 1.00 97.38 96 MET A C 1
ATOM 707 O O . MET A 1 96 ? -10.116 -10.027 5.973 1.00 97.38 96 MET A O 1
ATOM 711 N N . LEU A 1 97 ? -11.416 -11.820 6.336 1.00 96.50 97 LEU A N 1
ATOM 712 C CA . LEU A 1 97 ? -11.572 -12.165 4.925 1.00 96.50 97 LEU A CA 1
ATOM 713 C C . LEU A 1 97 ? -12.370 -11.101 4.167 1.00 96.50 97 LEU A C 1
ATOM 715 O O . LEU A 1 97 ? -11.984 -10.723 3.063 1.00 96.50 97 LEU A O 1
ATOM 719 N N . GLU A 1 98 ? -13.454 -10.592 4.751 1.00 96.94 98 GLU A N 1
ATOM 720 C CA . GLU A 1 98 ? -14.229 -9.509 4.144 1.00 96.94 98 GLU A CA 1
ATOM 721 C C . GLU A 1 98 ? -13.372 -8.249 3.957 1.00 96.94 98 GLU A C 1
ATOM 723 O O . GLU A 1 98 ? -13.384 -7.647 2.883 1.00 96.94 98 GLU A O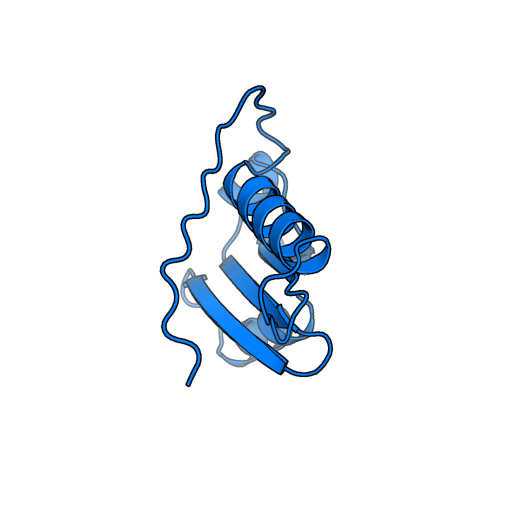 1
ATOM 728 N N . ALA A 1 99 ? -12.563 -7.889 4.960 1.00 97.31 99 ALA A N 1
ATOM 729 C CA . ALA A 1 99 ? -11.638 -6.762 4.881 1.00 97.31 99 ALA A CA 1
ATOM 730 C C . ALA A 1 99 ? -10.595 -6.935 3.766 1.00 97.31 99 ALA A C 1
ATOM 732 O O . ALA A 1 99 ? -10.344 -5.988 3.022 1.00 97.31 99 ALA A O 1
ATOM 733 N N . LEU A 1 100 ? -10.044 -8.144 3.606 1.00 96.19 100 LEU A N 1
ATOM 734 C CA . LEU A 1 100 ? -9.103 -8.470 2.529 1.00 96.19 100 LEU A CA 1
ATOM 735 C C . LEU A 1 100 ? -9.716 -8.379 1.134 1.00 96.19 100 LEU A C 1
ATOM 737 O O . LEU A 1 100 ? -9.020 -8.010 0.198 1.00 96.19 100 LEU A O 1
ATOM 741 N N . LEU A 1 101 ? -10.983 -8.764 0.980 1.00 94.31 101 LEU A N 1
ATOM 742 C CA . LEU A 1 101 ? -11.667 -8.749 -0.316 1.00 94.31 101 LEU A CA 1
ATOM 743 C C . LEU A 1 101 ? -12.217 -7.369 -0.681 1.00 94.31 101 LEU A C 1
ATOM 745 O O . LEU A 1 101 ? -12.446 -7.093 -1.859 1.00 94.31 101 LEU A O 1
ATOM 749 N N . LYS A 1 102 ? -12.490 -6.530 0.323 1.00 94.50 102 LYS A N 1
ATOM 750 C CA . LYS A 1 102 ? -12.969 -5.161 0.125 1.00 94.50 102 LYS A CA 1
ATOM 751 C C . LYS A 1 102 ? -11.838 -4.193 -0.224 1.00 94.50 102 LYS A C 1
ATOM 753 O O . LYS A 1 102 ? -12.109 -3.208 -0.914 1.00 94.50 102 LYS A O 1
ATOM 758 N N . GLY A 1 103 ? -10.634 -4.435 0.297 1.00 88.75 103 GLY A N 1
ATOM 759 C CA . GLY A 1 103 ? -9.433 -3.664 -0.030 1.00 88.75 103 GLY A CA 1
ATOM 760 C C . GLY A 1 103 ? -8.843 -4.036 -1.382 1.00 88.75 103 GLY A C 1
ATOM 761 O O . GLY A 1 103 ? -8.397 -3.101 -2.083 1.00 88.75 103 GLY A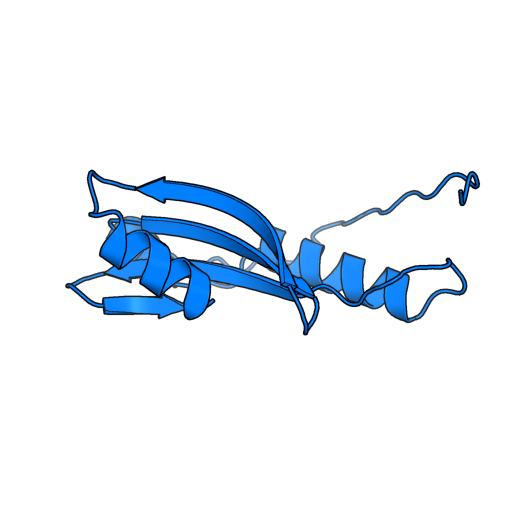 O 1
#

Sequence (103 aa):
GFRNEVQVINTVLSYDENASAPMAAMFGSSLALSISDIPFDGPIAGVQVGYVDGQIIINPSQEQAEQSLLELTVAGTKHAINMVESGAKELSEEIMLEALLKG

InterPro domains:
  IPR012162 Polyribonucleotide nucleotidyltransferase [PTHR11252] (1-100)
  IPR015847 Exoribonuclease, phosphorolytic domain 2 [PF03725] (42-100)
  IPR020568 Ribosomal protein uS5 domain 2-type superfamily [SSF54211] (1-39)
  IPR027408 PNPase/RNase PH domain superfamily [G3DSA:3.30.230.70] (1-103)
  IPR036345 Exoribonuclease, PH domain 2 superfamily [SSF55666] (33-102)

Radius of gyration: 15.49 Å; chains: 1; bounding box: 39×32×37 Å